Protein AF-A7T471-F1 (afdb_monomer)

Secondary structure (DSSP, 8-state):
-HHHHHHHHHHHHHHHHHHHHHHHHHHHHHHSPPP-SS-THHHHHHHHHHHHHHHHHHHHHHHHHHHHHHHHHHHHHHHHHHHHHHHHH--

Solvent-accessible surface area (backbone atoms only — not comparable to full-atom values): 5154 Å² total; per-residue (Å²): 108,70,71,56,58,51,47,66,62,45,52,60,53,42,53,50,50,43,53,51,33,51,52,52,44,51,54,52,60,74,67,57,72,78,94,63,96,66,86,54,67,66,51,54,54,51,52,51,54,43,51,52,39,52,50,54,34,53,53,43,53,50,53,56,50,52,55,51,48,50,58,50,52,55,52,53,51,52,53,52,52,55,52,53,51,54,54,64,75,74,109

Radius of gyration: 22.64 Å; Cα contacts (8 Å, |Δi|>4): 27; chains: 1; bounding box: 52×17×66 Å

Mean predicted aligned error: 5.72 Å

Foldseek 3Di:
DVVVVVCVVVVVVLVVLLVVLVVVLVVLVVVQDDDDDDPCPVVVVSVVVNVVSVVSNVVSVVVVVVVVVVVVVVVVVVVVVVVVVVVVVVD

Nearest PDB structures (foldseek):
  7yqc-assembly1_B  TM=9.776E-01  e=2.316E-06  Homo sapiens
  5mx5-assembly2_H  TM=9.705E-01  e=1.693E-04  Mus musculus
  1avo-assembly1_B  TM=9.383E-01  e=3.156E-04  Homo sapiens
  5n6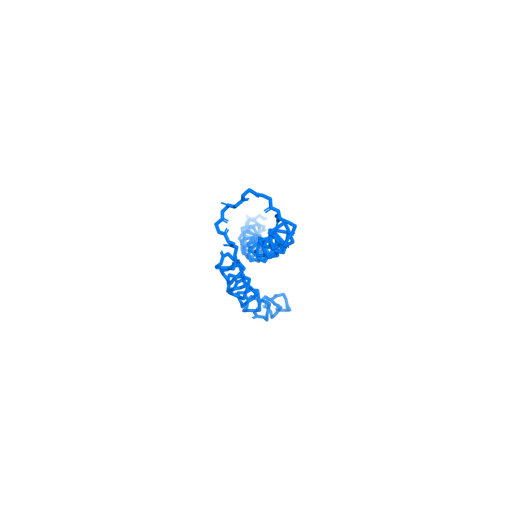x-assembly1_A  TM=7.865E-01  e=8.876E+00  Legionella pneumophila

Organism: Nematostella vectensis (NCBI:txid45351)

Structure (mmCIF, N/CA/C/O backbone):
data_AF-A7T471-F1
#
_entry.id   AF-A7T471-F1
#
loop_
_atom_site.group_PDB
_atom_site.id
_atom_site.type_symbol
_atom_site.label_atom_id
_atom_site.label_alt_id
_atom_site.label_comp_id
_atom_site.label_asym_id
_atom_site.label_entity_id
_atom_site.label_seq_id
_atom_site.pdbx_PDB_ins_code
_atom_site.Cartn_x
_atom_site.Cartn_y
_atom_site.Cartn_z
_atom_site.occupancy
_atom_site.B_iso_or_equiv
_atom_site.auth_seq_id
_atom_site.auth_comp_id
_atom_site.auth_asym_id
_atom_site.auth_atom_id
_atom_site.pdbx_PDB_model_num
ATOM 1 N N . GLN A 1 1 ? -23.955 0.525 14.821 1.00 71.81 1 GLN A N 1
ATOM 2 C CA . GLN A 1 1 ? -24.057 -0.460 13.733 1.00 71.81 1 GLN A CA 1
ATOM 3 C C . GLN A 1 1 ? -23.375 0.053 12.469 1.00 71.81 1 GLN A C 1
ATOM 5 O O . GLN A 1 1 ? -22.235 -0.321 12.263 1.00 71.81 1 GLN A O 1
ATOM 10 N N . PHE A 1 2 ? -23.940 1.048 11.778 1.00 91.69 2 PHE A N 1
ATOM 11 C CA . PHE A 1 2 ? -23.439 1.606 10.506 1.00 91.69 2 PHE A CA 1
ATOM 12 C C . PHE A 1 2 ? -21.911 1.762 10.341 1.00 91.69 2 PHE A C 1
ATOM 14 O O . PHE A 1 2 ? -21.335 1.294 9.366 1.00 91.69 2 PHE A O 1
ATOM 21 N N . VAL A 1 3 ? -21.222 2.399 11.299 1.00 88.81 3 VAL A N 1
ATOM 22 C CA . VAL A 1 3 ? -19.766 2.624 11.192 1.00 88.81 3 VAL A CA 1
ATOM 23 C C . VAL A 1 3 ? -18.970 1.313 11.233 1.00 88.81 3 VAL A C 1
ATOM 25 O O . VAL A 1 3 ? -17.942 1.207 10.574 1.00 88.81 3 VAL A O 1
ATOM 28 N N . GLN A 1 4 ? -19.432 0.308 11.985 1.00 90.44 4 GLN A N 1
ATOM 29 C CA . GLN A 1 4 ? -18.778 -1.004 12.000 1.00 90.44 4 GLN A CA 1
ATOM 30 C C . GLN A 1 4 ? -18.957 -1.715 10.660 1.00 90.44 4 GLN A C 1
ATOM 32 O O . GLN A 1 4 ? -17.970 -2.207 10.125 1.00 90.44 4 GLN A O 1
ATOM 37 N N . ASP A 1 5 ? -20.159 -1.657 10.084 1.00 94.81 5 ASP A N 1
ATOM 38 C CA . ASP A 1 5 ? -20.459 -2.271 8.786 1.00 94.81 5 ASP A CA 1
ATOM 39 C C . ASP A 1 5 ? -19.573 -1.664 7.674 1.00 94.81 5 ASP A C 1
ATOM 41 O O . ASP A 1 5 ? -19.001 -2.376 6.848 1.00 94.81 5 ASP A O 1
ATOM 45 N N . ILE A 1 6 ? -19.363 -0.340 7.703 1.00 94.44 6 ILE A N 1
ATOM 46 C CA . ILE A 1 6 ? -18.428 0.346 6.795 1.00 94.44 6 ILE A CA 1
ATOM 47 C C . ILE A 1 6 ? -16.986 -0.116 7.022 1.00 94.44 6 ILE A C 1
ATOM 49 O O . ILE A 1 6 ? -16.265 -0.375 6.059 1.00 94.44 6 ILE A O 1
ATOM 53 N N . ILE A 1 7 ? -16.536 -0.214 8.277 1.00 94.56 7 ILE A N 1
ATOM 54 C CA . ILE A 1 7 ? -15.169 -0.652 8.591 1.00 94.56 7 ILE A CA 1
ATOM 55 C C . ILE A 1 7 ? -14.930 -2.084 8.099 1.00 94.56 7 ILE A C 1
ATOM 57 O O . ILE A 1 7 ? -13.860 -2.367 7.560 1.00 94.56 7 ILE A O 1
ATOM 61 N N . GLU A 1 8 ? -15.902 -2.977 8.271 1.00 95.56 8 GLU A N 1
ATOM 62 C CA . GLU A 1 8 ? -15.827 -4.367 7.811 1.00 95.56 8 GLU A CA 1
ATOM 63 C C . GLU A 1 8 ? -15.768 -4.469 6.284 1.00 95.56 8 GLU A C 1
ATOM 65 O O . GLU A 1 8 ? -15.032 -5.303 5.759 1.00 95.56 8 GLU A O 1
ATOM 70 N N . LEU A 1 9 ? -16.446 -3.567 5.570 1.00 96.38 9 LEU A N 1
ATOM 71 C CA . LEU A 1 9 ? -16.366 -3.472 4.113 1.00 96.38 9 LEU A C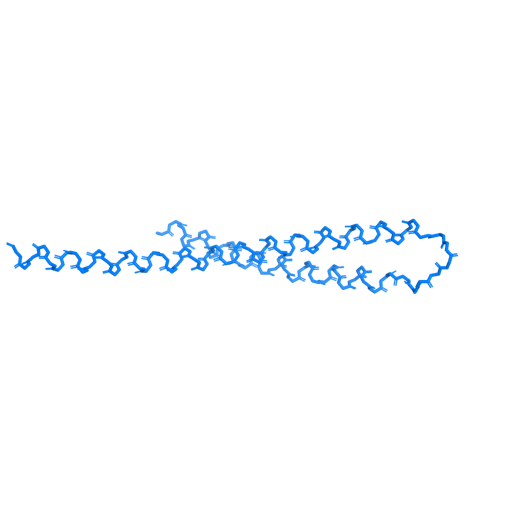A 1
ATOM 72 C C . LEU A 1 9 ? -15.036 -2.875 3.621 1.00 96.38 9 LEU A C 1
ATOM 74 O O . LEU A 1 9 ? -14.469 -3.349 2.633 1.00 96.38 9 LEU A O 1
ATOM 78 N N . LEU A 1 10 ? -14.552 -1.807 4.262 1.00 96.38 10 LEU A N 1
ATOM 79 C CA . LEU A 1 10 ? -13.393 -1.041 3.792 1.00 96.38 10 LEU A CA 1
ATOM 80 C C . LEU A 1 10 ? -12.061 -1.691 4.151 1.00 96.38 10 LEU A C 1
ATOM 82 O O . LEU A 1 10 ? -11.151 -1.699 3.325 1.00 96.38 10 LEU A O 1
ATOM 86 N N . LYS A 1 11 ? -11.929 -2.253 5.357 1.00 96.12 11 LYS A N 1
ATOM 87 C CA . LYS A 1 11 ? -10.671 -2.843 5.830 1.00 96.12 11 LYS A CA 1
ATOM 88 C C . LYS A 1 11 ? -10.061 -3.860 4.847 1.00 96.12 11 LYS A C 1
ATOM 90 O O . LYS A 1 11 ? -8.895 -3.669 4.504 1.00 96.12 11 LYS A O 1
ATOM 95 N N . PRO A 1 12 ? -10.789 -4.879 4.343 1.00 97.62 12 PRO A N 1
ATOM 96 C CA . PRO A 1 12 ? -10.212 -5.823 3.386 1.00 97.62 12 PRO A CA 1
ATOM 97 C C . PRO A 1 12 ? -9.837 -5.150 2.059 1.00 97.62 12 PRO A C 1
ATOM 99 O O . PRO A 1 12 ? -8.803 -5.473 1.486 1.00 97.62 12 PRO A O 1
ATOM 102 N N . LYS A 1 13 ? -10.614 -4.161 1.594 1.00 97.94 13 LYS A N 1
ATOM 103 C CA . LYS A 1 13 ? -10.303 -3.413 0.363 1.00 97.94 13 LYS A CA 1
ATOM 104 C C . LYS A 1 13 ? -9.001 -2.623 0.490 1.00 97.94 13 LYS A C 1
ATOM 106 O O . LYS A 1 13 ? -8.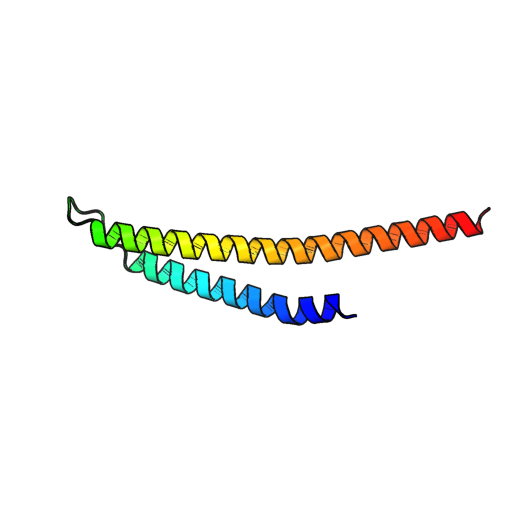208 -2.613 -0.446 1.00 97.94 13 LYS A O 1
ATOM 111 N N . ILE A 1 14 ? -8.770 -1.999 1.645 1.00 97.81 14 ILE A N 1
ATOM 112 C CA . ILE A 1 14 ? -7.534 -1.262 1.932 1.00 97.81 14 ILE A CA 1
ATOM 113 C C . ILE A 1 14 ? -6.342 -2.227 2.003 1.00 97.81 14 ILE A C 1
ATOM 115 O O . ILE A 1 14 ? -5.291 -1.937 1.441 1.00 97.81 14 ILE A O 1
ATOM 119 N N . GLN A 1 15 ? -6.507 -3.398 2.624 1.00 97.31 15 GLN A N 1
ATOM 120 C CA . GLN A 1 15 ? -5.456 -4.424 2.662 1.00 97.31 15 GLN A CA 1
ATOM 121 C C . GLN A 1 15 ? -5.099 -4.921 1.256 1.00 97.31 15 GLN A C 1
ATOM 123 O O . GLN A 1 15 ? -3.925 -4.940 0.896 1.00 97.31 15 GLN A O 1
ATOM 128 N N . THR A 1 16 ? -6.100 -5.222 0.425 1.00 98.19 16 THR A N 1
ATOM 129 C CA . THR A 1 16 ? -5.867 -5.580 -0.978 1.00 98.19 16 THR A CA 1
ATOM 130 C C . THR A 1 16 ? -5.180 -4.450 -1.743 1.00 98.19 16 THR A C 1
ATOM 132 O O . THR A 1 16 ? -4.265 -4.722 -2.511 1.00 98.19 16 THR A O 1
ATOM 135 N N . LEU A 1 17 ? -5.564 -3.185 -1.534 1.00 98.00 17 LEU A N 1
ATOM 136 C CA . LEU A 1 17 ? -4.880 -2.046 -2.153 1.00 98.00 17 LEU A CA 1
ATOM 137 C C . LEU A 1 17 ? -3.389 -2.033 -1.791 1.00 98.00 17 LEU A C 1
ATOM 139 O O . LEU A 1 17 ? -2.559 -1.932 -2.688 1.00 98.00 17 LEU A O 1
ATOM 143 N N . MET A 1 18 ? -3.042 -2.214 -0.515 1.00 97.69 18 MET A N 1
ATOM 144 C CA . MET A 1 18 ? -1.643 -2.266 -0.073 1.00 97.69 18 MET A CA 1
ATOM 145 C C . MET A 1 18 ? -0.870 -3.428 -0.709 1.00 97.69 18 MET A C 1
ATOM 147 O O . MET A 1 18 ? 0.267 -3.249 -1.144 1.00 97.69 18 MET A O 1
ATOM 151 N N . GLU A 1 19 ? -1.474 -4.613 -0.807 1.00 97.69 19 GLU A N 1
ATOM 152 C CA . GLU A 1 19 ? -0.869 -5.762 -1.493 1.00 97.69 19 GLU A CA 1
ATOM 153 C C . GLU A 1 19 ? -0.623 -5.462 -2.978 1.00 97.69 19 GLU A C 1
ATOM 155 O O . GLU A 1 19 ? 0.457 -5.738 -3.502 1.00 97.69 19 GLU A O 1
ATOM 160 N N . LYS A 1 20 ? -1.596 -4.846 -3.662 1.00 98.19 20 LYS A N 1
ATOM 161 C CA . LYS A 1 20 ? -1.462 -4.455 -5.073 1.00 98.19 20 LYS A CA 1
ATOM 162 C C . LYS A 1 20 ? -0.404 -3.371 -5.271 1.00 98.19 20 LYS A C 1
ATOM 164 O O . LYS A 1 20 ? 0.412 -3.512 -6.177 1.00 98.19 20 LYS A O 1
ATOM 169 N N . CYS A 1 21 ? -0.362 -2.349 -4.416 1.00 98.31 21 CYS A N 1
ATOM 170 C CA . CYS A 1 21 ? 0.693 -1.335 -4.433 1.00 98.31 21 CYS A CA 1
ATOM 171 C C . CYS A 1 21 ? 2.072 -1.978 -4.263 1.00 98.31 21 CYS A C 1
ATOM 173 O O . CYS A 1 21 ? 2.978 -1.669 -5.029 1.00 98.31 21 CYS A O 1
ATOM 175 N N . ASN A 1 22 ? 2.226 -2.930 -3.337 1.00 97.88 22 ASN A N 1
ATOM 176 C CA . ASN A 1 22 ? 3.488 -3.648 -3.156 1.00 97.88 22 ASN A CA 1
ATOM 177 C C . ASN A 1 22 ? 3.906 -4.439 -4.400 1.00 97.88 22 ASN A C 1
ATOM 179 O O . ASN A 1 22 ? 5.069 -4.375 -4.795 1.00 97.88 22 ASN A O 1
ATOM 183 N N . LEU A 1 23 ? 2.971 -5.136 -5.050 1.00 98.31 23 LEU A N 1
ATOM 184 C CA . LEU A 1 23 ? 3.250 -5.857 -6.296 1.00 98.31 23 LEU A CA 1
ATOM 185 C C . LEU A 1 23 ? 3.702 -4.915 -7.419 1.00 98.31 23 LEU A C 1
ATOM 187 O O . LEU A 1 23 ? 4.703 -5.192 -8.076 1.00 98.31 23 LEU A O 1
ATOM 191 N N . VAL A 1 24 ? 3.002 -3.795 -7.620 1.00 98.25 24 VAL A N 1
ATOM 192 C CA . VAL A 1 24 ? 3.350 -2.808 -8.657 1.00 98.25 24 VAL A CA 1
ATOM 193 C C . VAL A 1 24 ? 4.689 -2.136 -8.348 1.00 98.25 24 VAL A C 1
ATOM 195 O O . VAL A 1 24 ? 5.529 -2.025 -9.233 1.00 98.25 24 VAL A O 1
ATOM 198 N N . LYS A 1 25 ? 4.926 -1.754 -7.089 1.00 97.44 25 LYS A N 1
ATOM 199 C CA . LYS A 1 25 ? 6.191 -1.180 -6.612 1.00 97.44 25 LYS A CA 1
ATOM 200 C C . LYS A 1 25 ? 7.371 -2.100 -6.927 1.00 97.44 25 LYS A C 1
ATOM 202 O O . LYS A 1 25 ? 8.337 -1.654 -7.537 1.00 97.44 25 LYS A O 1
ATOM 207 N N . MET A 1 26 ? 7.264 -3.385 -6.578 1.00 97.81 26 MET A N 1
ATOM 208 C CA . MET A 1 26 ? 8.293 -4.379 -6.900 1.00 97.81 26 MET A CA 1
ATOM 209 C C . MET A 1 26 ? 8.477 -4.537 -8.412 1.00 97.81 26 MET A C 1
ATOM 211 O O . MET A 1 26 ? 9.606 -4.588 -8.885 1.00 97.81 26 MET A O 1
ATOM 215 N N . TRP A 1 27 ? 7.383 -4.588 -9.177 1.00 98.06 27 TRP A N 1
ATOM 216 C CA . TRP A 1 27 ? 7.449 -4.707 -10.634 1.00 98.06 27 TRP A CA 1
ATOM 217 C C . TRP A 1 27 ? 8.186 -3.526 -11.279 1.00 98.06 27 TRP A C 1
ATOM 219 O O . TRP A 1 27 ? 9.075 -3.753 -12.093 1.00 98.06 27 TRP A O 1
ATOM 229 N N . ILE A 1 28 ? 7.894 -2.287 -10.869 1.00 96.56 28 ILE A N 1
ATOM 230 C CA . ILE A 1 28 ? 8.601 -1.093 -11.359 1.00 96.56 28 ILE A CA 1
ATOM 231 C C . ILE A 1 28 ? 10.078 -1.147 -10.955 1.00 96.56 28 ILE A C 1
ATOM 233 O O . ILE A 1 28 ? 10.945 -0.960 -11.802 1.00 96.56 28 ILE A O 1
ATOM 237 N N . GLN A 1 29 ? 10.380 -1.464 -9.692 1.00 95.44 29 GLN A N 1
ATOM 238 C CA . GLN A 1 29 ? 11.760 -1.555 -9.196 1.00 95.44 29 GLN A CA 1
ATOM 239 C C . GLN A 1 29 ? 12.610 -2.576 -9.961 1.00 95.44 29 GLN A C 1
ATOM 241 O O . GLN A 1 29 ? 13.793 -2.336 -10.176 1.00 95.44 29 GLN A O 1
ATOM 246 N N . LEU A 1 30 ? 12.020 -3.694 -10.395 1.00 95.69 30 LEU A N 1
ATOM 247 C CA . LEU A 1 30 ? 12.709 -4.706 -11.203 1.00 95.69 30 LEU A CA 1
ATOM 248 C C . LEU A 1 30 ? 12.981 -4.254 -12.647 1.00 95.69 30 LEU A C 1
ATOM 250 O O . LEU A 1 30 ? 13.832 -4.843 -13.309 1.00 95.69 30 LEU A O 1
ATOM 254 N N . LEU A 1 31 ? 12.254 -3.249 -13.140 1.00 93.75 31 LEU A N 1
ATOM 255 C CA . LEU A 1 31 ? 12.405 -2.699 -14.489 1.00 93.75 31 LEU A CA 1
ATOM 256 C C . LEU A 1 31 ? 13.340 -1.488 -14.556 1.00 93.75 31 LEU A C 1
ATOM 258 O O . LEU A 1 31 ? 13.713 -1.092 -15.661 1.00 93.75 31 LEU A O 1
ATOM 262 N N . ILE A 1 32 ? 13.707 -0.902 -13.414 1.00 91.38 32 ILE A N 1
ATOM 263 C CA . ILE A 1 32 ? 14.678 0.193 -13.367 1.00 91.38 32 ILE A CA 1
ATOM 264 C C . ILE A 1 32 ? 16.065 -0.382 -13.718 1.00 91.38 32 ILE A C 1
ATOM 266 O O . ILE A 1 32 ? 16.548 -1.284 -13.024 1.00 91.38 32 ILE A O 1
ATOM 270 N N . PRO A 1 33 ? 16.710 0.088 -14.804 1.00 89.56 33 PRO A N 1
ATOM 271 C CA . PRO A 1 33 ? 18.016 -0.405 -15.223 1.00 89.56 33 PRO A CA 1
ATOM 272 C C . PRO A 1 33 ? 19.117 0.020 -14.242 1.00 89.56 33 PRO A C 1
ATOM 274 O O . PRO A 1 33 ? 18.936 0.896 -13.394 1.00 89.56 33 PRO A O 1
ATOM 277 N N . ARG A 1 34 ? 20.299 -0.595 -14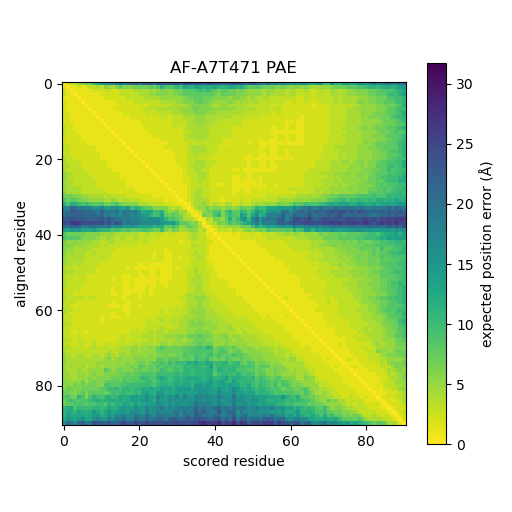.364 1.00 80.69 34 ARG A N 1
ATOM 278 C CA . ARG A 1 34 ? 21.490 -0.092 -13.663 1.00 80.69 34 ARG A CA 1
ATOM 279 C C . ARG A 1 34 ? 21.810 1.315 -14.169 1.00 80.69 34 ARG A C 1
ATOM 281 O O . ARG A 1 34 ? 21.524 1.631 -15.317 1.00 80.69 34 ARG A O 1
ATOM 288 N N . ILE A 1 35 ? 22.398 2.135 -13.302 1.00 76.50 35 ILE A N 1
ATOM 289 C CA . ILE A 1 35 ? 22.754 3.518 -13.630 1.00 76.50 35 ILE A CA 1
ATOM 290 C C . ILE A 1 35 ? 23.721 3.514 -14.818 1.00 76.50 35 ILE A C 1
ATOM 292 O O . ILE A 1 35 ? 24.806 2.938 -14.729 1.00 76.50 35 ILE A O 1
ATOM 296 N N . GLU A 1 36 ? 23.312 4.157 -15.906 1.00 77.56 36 GLU A N 1
ATOM 297 C CA . GLU A 1 36 ? 24.113 4.386 -17.106 1.00 77.56 36 GLU A CA 1
ATOM 298 C C . GLU A 1 36 ? 24.258 5.901 -17.331 1.00 77.56 36 GLU A C 1
ATOM 300 O O . GLU A 1 36 ? 23.394 6.696 -16.944 1.00 77.56 36 GLU A O 1
ATOM 305 N N . ASP A 1 37 ? 25.379 6.323 -17.922 1.00 77.25 37 ASP A N 1
ATOM 306 C CA . ASP A 1 37 ? 25.620 7.734 -18.227 1.00 77.25 37 ASP A CA 1
ATOM 307 C C . ASP A 1 37 ? 24.782 8.164 -19.444 1.00 77.25 37 ASP A C 1
ATOM 309 O O . ASP A 1 37 ? 25.133 7.908 -20.597 1.00 77.25 37 ASP A O 1
ATOM 313 N N . GLY A 1 38 ? 23.674 8.860 -19.176 1.00 80.31 38 GLY A N 1
ATOM 314 C CA . GLY A 1 38 ? 22.791 9.455 -20.185 1.00 80.31 38 GLY A CA 1
ATOM 315 C C . GLY A 1 38 ? 21.538 8.623 -20.494 1.00 80.31 38 GLY A C 1
ATOM 316 O O . GLY A 1 38 ? 21.395 7.492 -20.063 1.00 80.31 38 GLY A O 1
ATOM 317 N N . ASN A 1 39 ? 20.588 9.203 -21.239 1.00 78.12 39 ASN A N 1
ATOM 318 C CA . ASN A 1 39 ? 19.300 8.574 -21.597 1.00 78.12 39 ASN A CA 1
ATOM 319 C C . ASN A 1 39 ? 18.385 8.182 -20.405 1.00 78.12 39 ASN A C 1
ATOM 321 O O . ASN A 1 39 ? 17.594 7.244 -20.478 1.00 78.12 39 ASN A O 1
ATOM 325 N N . ASN A 1 40 ? 18.428 8.962 -19.320 1.00 88.31 40 ASN A N 1
ATOM 326 C CA . ASN A 1 40 ? 17.696 8.686 -18.072 1.00 88.31 40 ASN A CA 1
ATOM 327 C C . ASN A 1 40 ? 16.224 9.131 -18.075 1.00 88.31 40 ASN A C 1
ATOM 329 O O . ASN A 1 40 ? 15.552 9.015 -17.055 1.00 88.31 40 ASN A O 1
ATOM 333 N N . PHE A 1 41 ? 15.696 9.637 -19.194 1.00 92.44 41 PHE A N 1
ATOM 334 C CA . PHE A 1 41 ? 14.311 10.125 -19.245 1.00 92.44 41 PHE A CA 1
ATOM 335 C C . PHE A 1 41 ? 13.299 9.012 -18.939 1.00 92.44 41 PHE A C 1
ATOM 337 O O . PHE A 1 41 ? 12.369 9.201 -18.161 1.00 92.44 41 PHE A O 1
ATOM 344 N N . GLY A 1 42 ? 13.498 7.819 -19.510 1.00 91.69 42 GLY A N 1
ATOM 345 C CA . GLY A 1 42 ? 12.648 6.666 -19.203 1.00 91.69 42 GLY A CA 1
ATOM 346 C C . GLY A 1 42 ? 12.710 6.277 -17.723 1.00 91.69 42 GLY A C 1
ATOM 347 O O . GLY A 1 42 ? 11.683 5.948 -17.134 1.00 91.69 42 GLY A O 1
ATOM 348 N N . VAL A 1 43 ? 13.894 6.394 -17.112 1.00 93.19 43 VAL A N 1
ATOM 349 C CA . VAL A 1 43 ? 14.116 6.115 -15.688 1.00 93.19 43 VAL A CA 1
ATOM 350 C C . VAL A 1 43 ? 13.387 7.133 -14.811 1.00 93.19 43 VAL A C 1
ATOM 352 O O . VAL A 1 43 ? 12.677 6.725 -13.900 1.00 93.19 43 VAL A O 1
ATOM 355 N N . SER A 1 44 ? 13.443 8.434 -15.123 1.00 93.25 44 SER A N 1
ATOM 356 C CA . SER A 1 44 ? 12.734 9.448 -14.326 1.00 93.25 44 SER A CA 1
ATOM 357 C C . SER A 1 44 ? 11.215 9.253 -14.332 1.00 93.25 44 SER A C 1
ATOM 359 O O . SER A 1 44 ? 10.564 9.462 -13.314 1.00 93.25 44 SER A O 1
ATOM 361 N N . ILE A 1 45 ? 10.642 8.795 -15.452 1.00 95.25 45 ILE A N 1
ATOM 362 C CA . ILE A 1 45 ? 9.210 8.457 -15.525 1.00 95.25 45 ILE A CA 1
ATOM 363 C C . ILE A 1 45 ? 8.886 7.226 -14.662 1.00 95.25 45 ILE A C 1
ATOM 365 O O . ILE A 1 45 ? 7.855 7.192 -13.988 1.00 95.25 45 ILE A O 1
ATOM 369 N N . GLN A 1 46 ? 9.759 6.213 -14.649 1.00 96.06 46 GLN A N 1
ATOM 370 C CA . GLN A 1 46 ? 9.606 5.048 -13.768 1.00 96.06 46 GLN A CA 1
ATOM 371 C C . GLN A 1 46 ? 9.703 5.440 -12.286 1.00 96.06 46 GLN A C 1
ATOM 373 O O . GLN A 1 46 ? 8.913 4.955 -11.477 1.00 96.06 46 GLN A O 1
ATOM 378 N N . GLU A 1 47 ? 10.634 6.325 -11.928 1.00 95.06 47 GLU A N 1
ATOM 379 C CA . GLU A 1 47 ? 10.800 6.843 -10.566 1.00 95.06 47 GLU A CA 1
ATOM 380 C C . GLU A 1 47 ? 9.593 7.672 -10.109 1.00 95.06 47 GLU A C 1
ATOM 382 O O . GLU A 1 47 ? 9.133 7.515 -8.977 1.00 95.06 47 GLU A O 1
ATOM 387 N N . GLU A 1 48 ? 9.027 8.501 -10.990 1.00 97.25 48 GLU A N 1
ATOM 388 C CA . GLU A 1 48 ? 7.800 9.252 -10.709 1.00 97.25 48 GLU A CA 1
ATOM 389 C C . GLU A 1 48 ? 6.615 8.307 -10.453 1.00 97.25 48 GLU A C 1
ATOM 391 O O . GLU A 1 48 ? 5.918 8.435 -9.443 1.00 97.25 48 GLU A O 1
ATOM 396 N N . ALA A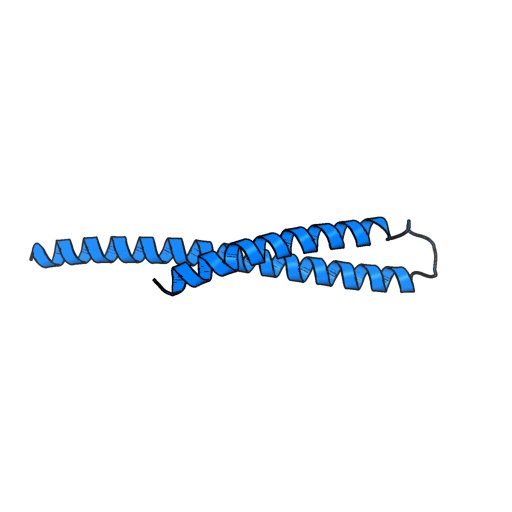 1 49 ? 6.433 7.293 -11.305 1.00 97.69 49 ALA A N 1
ATOM 397 C CA . ALA A 1 49 ? 5.401 6.278 -11.108 1.00 97.69 49 ALA A CA 1
ATOM 398 C C . ALA A 1 49 ? 5.607 5.486 -9.803 1.00 97.69 49 ALA A C 1
ATOM 400 O O . ALA A 1 49 ? 4.646 5.203 -9.085 1.00 97.69 49 ALA A O 1
ATOM 401 N N . LEU A 1 50 ? 6.855 5.146 -9.468 1.00 98.00 50 LEU A N 1
ATOM 402 C CA . LEU A 1 50 ? 7.205 4.465 -8.222 1.00 98.00 50 LEU A CA 1
ATOM 403 C C . LEU A 1 50 ? 6.845 5.314 -6.993 1.00 98.00 50 LEU A C 1
ATOM 405 O O . LEU A 1 50 ? 6.257 4.791 -6.043 1.00 98.00 50 LEU A O 1
ATOM 409 N N . SER A 1 51 ? 7.169 6.608 -7.030 1.00 98.12 51 SER A N 1
ATOM 410 C CA . SER A 1 51 ? 6.841 7.578 -5.979 1.00 98.12 51 SER A CA 1
ATOM 411 C C . SER A 1 51 ? 5.331 7.675 -5.754 1.00 98.12 51 SER A C 1
ATOM 413 O O . SER A 1 51 ? 4.856 7.619 -4.617 1.00 98.12 51 SER A O 1
ATOM 415 N N . GLU A 1 52 ? 4.550 7.716 -6.832 1.00 98.44 52 GLU A N 1
ATOM 416 C CA . GLU A 1 52 ? 3.092 7.779 -6.738 1.00 98.44 52 GLU A CA 1
ATOM 417 C C . GLU A 1 52 ? 2.495 6.503 -6.119 1.00 98.44 52 GLU A C 1
ATOM 419 O O . GLU A 1 52 ? 1.628 6.570 -5.244 1.00 98.44 52 GLU A O 1
ATOM 424 N N . VAL A 1 53 ? 3.008 5.324 -6.486 1.00 98.25 53 VAL A N 1
ATOM 425 C CA . VAL A 1 53 ? 2.587 4.052 -5.871 1.00 98.25 53 VAL A CA 1
ATOM 426 C C . VAL A 1 53 ? 2.917 4.021 -4.373 1.00 98.25 53 VAL A C 1
ATOM 428 O O . VAL A 1 53 ? 2.091 3.567 -3.577 1.00 98.25 53 VAL A O 1
ATOM 431 N N . GLN A 1 54 ? 4.090 4.524 -3.974 1.00 98.12 54 GLN A N 1
ATOM 432 C CA . GLN A 1 54 ? 4.485 4.637 -2.565 1.00 98.12 54 GLN A CA 1
ATOM 433 C C . GLN A 1 54 ? 3.590 5.612 -1.790 1.00 98.12 54 GLN A C 1
ATOM 435 O O . GLN A 1 54 ? 3.206 5.322 -0.654 1.00 98.12 54 GLN A O 1
ATOM 440 N N . ARG A 1 55 ? 3.212 6.741 -2.403 1.00 98.44 55 ARG A N 1
ATOM 441 C CA . ARG A 1 55 ? 2.278 7.708 -1.811 1.00 98.44 55 ARG A CA 1
ATOM 442 C C . ARG A 1 55 ? 0.927 7.056 -1.519 1.00 98.44 55 ARG A C 1
ATOM 444 O O . ARG A 1 55 ? 0.441 7.138 -0.392 1.00 98.44 55 ARG A O 1
ATOM 451 N N . ILE A 1 56 ? 0.360 6.353 -2.501 1.00 97.94 56 ILE A N 1
ATOM 452 C CA . ILE A 1 56 ? -0.927 5.653 -2.362 1.00 97.94 56 ILE A CA 1
ATOM 453 C C . ILE A 1 56 ? -0.856 4.579 -1.265 1.00 97.94 56 ILE A C 1
ATOM 455 O O . ILE A 1 56 ? -1.775 4.457 -0.454 1.00 97.94 56 ILE A O 1
ATOM 459 N N . GLU A 1 57 ? 0.238 3.817 -1.198 1.00 97.56 57 GLU A N 1
ATOM 460 C CA . GLU A 1 57 ? 0.453 2.826 -0.138 1.00 97.56 57 GLU A CA 1
ATOM 461 C C . GLU A 1 57 ? 0.485 3.472 1.261 1.00 97.56 57 GLU A C 1
ATOM 463 O O . GLU A 1 57 ? -0.142 2.964 2.196 1.00 97.56 57 GLU A O 1
ATOM 468 N N . GLY A 1 58 ? 1.171 4.611 1.409 1.00 97.50 58 GLY A N 1
ATOM 469 C CA . GLY A 1 58 ? 1.237 5.363 2.666 1.00 97.50 58 GLY A CA 1
ATOM 470 C C . GLY A 1 58 ? -0.118 5.926 3.109 1.00 97.50 58 GLY A C 1
ATOM 471 O O . GLY A 1 58 ? -0.472 5.873 4.293 1.00 97.50 58 GLY A O 1
ATOM 472 N N . GLU A 1 59 ? -0.924 6.407 2.164 1.00 97.56 59 GLU A N 1
ATOM 473 C CA . GLU A 1 59 ? -2.297 6.854 2.429 1.00 97.56 59 GLU A CA 1
ATOM 474 C C . GLU A 1 59 ? -3.194 5.688 2.861 1.00 97.56 59 GLU A C 1
ATOM 476 O O . GLU A 1 59 ? -3.922 5.795 3.852 1.00 97.56 59 GLU A O 1
ATOM 481 N N . ALA A 1 60 ? -3.075 4.534 2.197 1.00 96.81 60 ALA A N 1
ATOM 482 C CA . ALA A 1 60 ? -3.786 3.314 2.569 1.00 96.81 60 ALA A CA 1
ATOM 483 C C . ALA A 1 60 ? -3.456 2.870 4.007 1.00 96.81 60 ALA A C 1
ATOM 485 O O . ALA A 1 60 ? -4.363 2.577 4.795 1.00 96.81 60 ALA A O 1
ATOM 486 N N . ALA A 1 61 ? -2.175 2.889 4.387 1.00 95.62 61 ALA A N 1
ATOM 487 C CA . ALA A 1 61 ? -1.745 2.597 5.754 1.00 95.62 61 ALA A CA 1
ATOM 488 C C . ALA A 1 61 ? -2.331 3.594 6.771 1.00 95.62 61 ALA A C 1
ATOM 490 O O . ALA A 1 61 ? -2.790 3.200 7.847 1.00 95.62 61 ALA A O 1
ATOM 491 N N . THR A 1 62 ? -2.390 4.877 6.407 1.00 97.19 62 THR A N 1
ATOM 492 C CA . THR A 1 62 ? -2.987 5.927 7.244 1.00 97.19 62 THR A CA 1
ATOM 493 C C . THR A 1 62 ? -4.478 5.678 7.494 1.00 97.19 62 THR A C 1
ATOM 495 O O . THR A 1 62 ? -4.946 5.859 8.621 1.00 97.19 62 THR A O 1
ATOM 498 N N . PHE A 1 63 ? -5.233 5.194 6.502 1.00 95.31 63 PHE A N 1
ATOM 499 C CA . PHE A 1 63 ? -6.641 4.830 6.707 1.00 95.31 63 PHE A CA 1
ATOM 500 C C . PHE A 1 63 ? -6.817 3.681 7.709 1.00 95.31 63 PHE A C 1
ATOM 502 O O . PHE A 1 63 ? -7.719 3.731 8.551 1.00 95.31 63 PHE A O 1
ATOM 509 N N . LEU A 1 64 ? -5.950 2.662 7.678 1.00 93.94 64 LEU A N 1
ATOM 510 C CA . LEU A 1 64 ? -5.995 1.571 8.662 1.00 93.94 64 LEU A CA 1
ATOM 511 C C . LEU A 1 64 ? -5.728 2.070 10.086 1.00 93.94 64 LEU A C 1
ATOM 513 O O . LEU A 1 64 ? -6.413 1.655 11.027 1.00 93.94 64 LEU A O 1
ATOM 517 N N . ASP A 1 65 ? -4.775 2.985 10.245 1.00 95.38 65 ASP A N 1
ATOM 518 C CA . ASP A 1 65 ? -4.473 3.589 11.538 1.00 95.38 65 ASP A CA 1
ATOM 519 C C . ASP A 1 65 ? -5.645 4.440 12.062 1.00 95.38 65 ASP A C 1
ATOM 521 O O . ASP A 1 65 ? -6.048 4.312 13.221 1.00 95.38 65 ASP A O 1
ATOM 525 N N . GLN A 1 66 ? -6.297 5.226 11.201 1.00 94.62 66 GLN A N 1
ATOM 526 C CA . GLN A 1 66 ? -7.501 5.982 11.570 1.00 94.62 66 GLN A CA 1
ATOM 527 C C . GLN A 1 66 ? -8.641 5.070 12.062 1.00 94.62 66 GLN A C 1
ATOM 529 O O . GLN A 1 66 ? -9.284 5.373 13.074 1.00 94.62 66 GLN A O 1
ATOM 534 N N . ILE A 1 67 ? -8.856 3.917 11.416 1.00 93.81 67 ILE A N 1
ATOM 535 C CA . ILE A 1 67 ? -9.825 2.904 11.869 1.00 93.81 67 ILE A CA 1
ATOM 536 C C . ILE A 1 67 ? -9.464 2.392 13.274 1.00 93.81 67 ILE A C 1
ATOM 538 O O . ILE A 1 67 ? -10.342 2.245 14.136 1.00 93.81 67 ILE A O 1
ATOM 542 N N . ALA A 1 68 ? -8.182 2.125 13.534 1.00 91.81 68 ALA A N 1
ATOM 543 C CA . ALA A 1 68 ? -7.712 1.671 14.841 1.00 91.81 68 ALA A CA 1
ATOM 544 C C . ALA A 1 68 ? -7.915 2.742 15.928 1.00 91.81 68 ALA A C 1
ATOM 546 O O . ALA A 1 68 ? 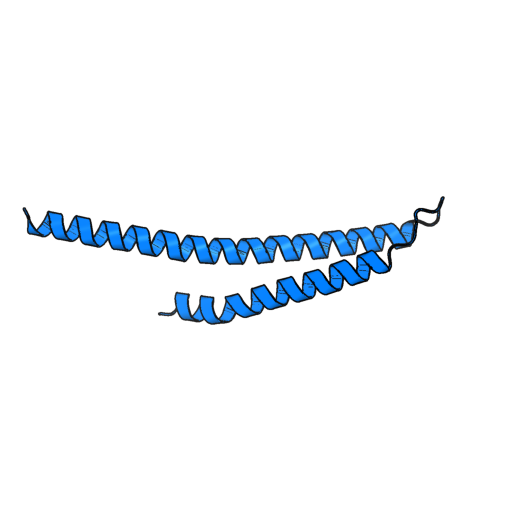-8.431 2.435 17.013 1.00 91.81 68 ALA A O 1
ATOM 547 N N . ARG A 1 69 ? -7.593 4.008 15.624 1.00 93.19 69 ARG A N 1
ATOM 548 C CA . ARG A 1 69 ? -7.813 5.153 16.522 1.00 93.19 69 ARG A CA 1
ATOM 549 C C . ARG A 1 69 ? -9.286 5.318 16.876 1.00 93.19 69 ARG A C 1
ATOM 551 O O . ARG A 1 69 ? -9.596 5.447 18.061 1.00 93.19 69 ARG A O 1
ATOM 558 N N . TYR A 1 70 ? -10.194 5.233 15.900 1.00 91.38 70 TYR A N 1
ATOM 559 C CA . TYR A 1 70 ? -11.638 5.284 16.150 1.00 91.38 70 TYR A CA 1
ATOM 560 C C . TYR A 1 70 ? -12.066 4.227 17.180 1.00 91.38 70 TYR A C 1
ATOM 562 O O . TYR A 1 70 ? -12.663 4.561 18.205 1.00 91.38 70 TYR A O 1
ATOM 570 N N . ARG A 1 71 ? -11.667 2.960 16.985 1.00 86.56 71 ARG A N 1
ATOM 571 C CA . ARG A 1 71 ? -11.979 1.870 17.931 1.00 86.56 71 ARG A CA 1
ATOM 572 C C . ARG A 1 71 ? -11.386 2.104 19.326 1.00 86.56 71 ARG A C 1
ATOM 574 O O . ARG A 1 71 ? -11.977 1.689 20.324 1.00 86.56 71 ARG A O 1
ATOM 581 N N . CYS A 1 72 ? -10.210 2.720 19.430 1.00 91.00 72 CYS A N 1
ATOM 582 C CA . CYS A 1 72 ? -9.609 3.075 20.718 1.00 91.00 72 CYS A CA 1
ATOM 583 C C . CYS A 1 72 ? -10.409 4.175 21.433 1.00 91.00 72 CYS A C 1
ATOM 585 O O . CYS A 1 72 ? -10.810 4.000 22.586 1.00 91.00 72 CYS A O 1
ATOM 587 N N . LEU A 1 73 ? -10.716 5.266 20.728 1.00 92.12 73 LEU A N 1
ATOM 588 C CA . LEU A 1 73 ? -11.466 6.402 21.264 1.00 92.12 73 LEU A CA 1
ATOM 589 C C . LEU A 1 73 ? -12.872 5.997 21.713 1.00 92.12 73 LEU A C 1
ATOM 591 O O . LEU A 1 73 ? -13.261 6.319 22.837 1.00 92.12 73 LEU A O 1
ATOM 595 N N . SER A 1 74 ? -13.607 5.229 20.900 1.00 88.81 74 SER A N 1
ATOM 596 C CA . SER A 1 74 ? -14.943 4.741 21.268 1.00 88.81 74 SER A CA 1
ATOM 597 C C . SER A 1 74 ? -14.921 3.918 22.560 1.00 88.81 74 SER A C 1
ATOM 599 O O . SER A 1 74 ? 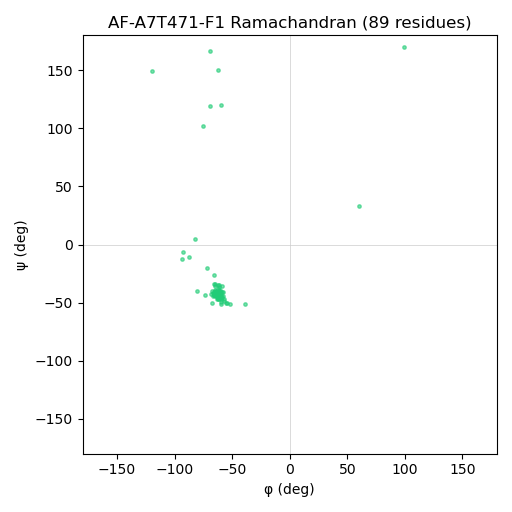-15.781 4.102 23.420 1.00 88.81 74 SER A O 1
ATOM 601 N N . ARG A 1 75 ? -13.910 3.054 22.746 1.00 89.50 75 ARG A N 1
ATOM 602 C CA . ARG A 1 75 ? -13.742 2.278 23.988 1.00 89.50 75 ARG A CA 1
ATOM 603 C C . ARG A 1 75 ? -13.459 3.176 25.191 1.00 89.50 75 ARG A C 1
ATOM 605 O O . ARG A 1 75 ? -14.039 2.971 26.255 1.00 89.50 75 ARG A O 1
ATOM 61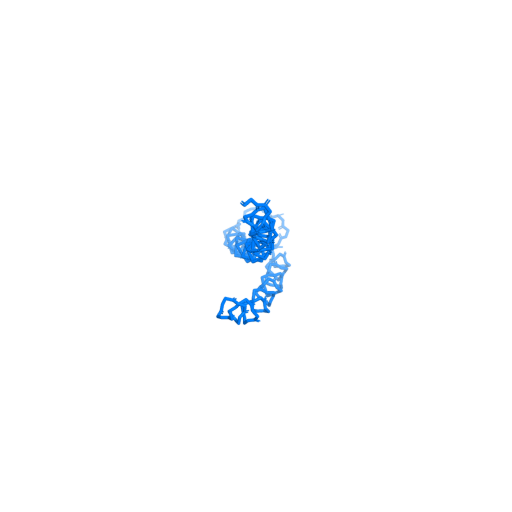2 N N . THR A 1 76 ? -12.591 4.171 25.033 1.00 92.94 76 THR A N 1
ATOM 613 C CA . THR A 1 76 ? -12.252 5.117 26.106 1.00 92.94 76 THR A CA 1
ATOM 614 C C . THR A 1 76 ? -13.457 5.956 26.530 1.00 92.94 7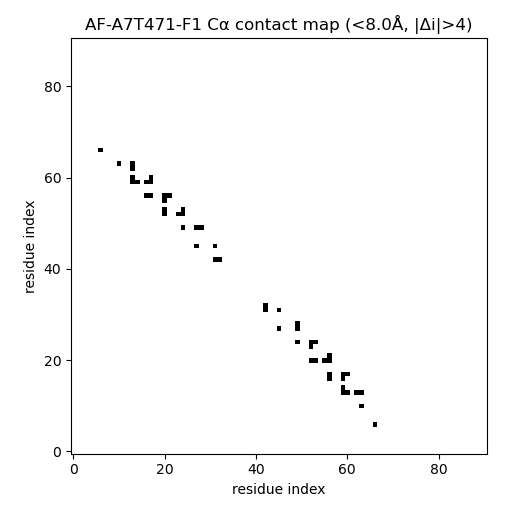6 THR A C 1
ATOM 616 O O . THR A 1 76 ? -13.697 6.119 27.726 1.00 92.94 76 THR A O 1
ATOM 619 N N . LEU A 1 77 ? -14.251 6.447 25.574 1.00 91.50 77 LEU A N 1
ATOM 620 C CA . LEU A 1 77 ? -15.465 7.215 25.859 1.00 91.50 77 LEU A CA 1
ATOM 621 C C . LEU A 1 77 ? -16.524 6.371 26.576 1.00 91.50 77 LEU A C 1
ATOM 623 O O . LEU A 1 77 ? -17.110 6.837 27.553 1.00 91.50 77 LEU A O 1
ATOM 627 N N . LEU A 1 78 ? -16.718 5.114 26.158 1.00 90.62 78 LEU A N 1
ATOM 628 C CA . LEU A 1 78 ? -17.637 4.193 26.828 1.00 90.62 78 LEU A CA 1
ATOM 629 C C . LEU A 1 78 ? -17.238 3.966 28.295 1.00 90.62 78 LEU A C 1
ATOM 631 O O . LEU A 1 78 ? -18.080 4.080 29.182 1.00 90.62 78 LEU A O 1
ATOM 635 N N . LYS A 1 79 ? -15.947 3.715 28.562 1.00 92.19 79 LYS A N 1
ATOM 636 C CA . LYS A 1 79 ? -15.425 3.557 29.930 1.00 92.19 79 LYS A CA 1
ATOM 637 C C . LYS A 1 79 ? -15.712 4.786 30.793 1.00 92.19 79 LYS A C 1
ATOM 639 O O . LYS A 1 79 ? -16.237 4.644 31.893 1.00 92.19 79 LYS A O 1
ATOM 644 N N . LYS A 1 80 ? -15.414 5.987 30.284 1.00 91.94 80 LYS A N 1
ATOM 645 C CA . LYS A 1 80 ? -15.693 7.246 30.994 1.00 91.94 80 LYS A CA 1
ATOM 646 C C . LYS A 1 80 ? -17.187 7.421 31.278 1.00 91.94 80 LYS A C 1
ATOM 648 O O . LYS A 1 80 ? -17.546 7.786 32.389 1.00 91.94 80 LYS A O 1
ATOM 653 N N . SER A 1 81 ? -18.053 7.106 30.312 1.00 90.12 81 SER A N 1
ATOM 654 C CA . SER A 1 81 ? -19.509 7.199 30.483 1.00 90.12 81 SER A CA 1
ATOM 655 C C . SER A 1 81 ? -20.031 6.280 31.592 1.00 90.12 81 SER A C 1
ATOM 657 O O . SER A 1 81 ? -20.838 6.717 32.409 1.00 90.12 81 SER A O 1
ATOM 659 N N . ILE A 1 82 ? -19.544 5.036 31.663 1.00 91.56 82 ILE A N 1
ATOM 660 C CA . ILE A 1 82 ? -19.916 4.082 32.722 1.00 91.56 82 ILE A CA 1
ATOM 661 C C . ILE A 1 82 ? -19.490 4.608 34.095 1.00 91.56 82 ILE A C 1
ATOM 663 O O . ILE A 1 82 ? -20.291 4.600 35.027 1.00 91.56 82 ILE A O 1
ATOM 667 N N . ILE A 1 83 ? -18.256 5.109 34.200 1.00 91.56 83 ILE A N 1
ATOM 668 C CA . ILE A 1 83 ? -17.724 5.683 35.440 1.00 91.56 83 ILE A CA 1
ATOM 669 C C . ILE A 1 83 ? -18.586 6.871 35.886 1.00 91.56 83 ILE A C 1
ATOM 671 O O . ILE A 1 83 ? -19.067 6.883 37.014 1.00 91.56 83 ILE A O 1
ATOM 675 N N . CYS A 1 84 ? -18.850 7.837 35.001 1.00 89.25 84 CYS A N 1
ATOM 676 C CA . CYS A 1 84 ? -19.676 9.003 35.326 1.00 89.25 84 CYS A CA 1
ATOM 677 C C . CYS A 1 84 ? -21.097 8.618 35.756 1.00 89.25 84 CYS A C 1
ATOM 679 O O . CYS A 1 84 ? -21.607 9.186 36.716 1.00 89.25 84 CYS A O 1
ATOM 681 N N . LYS A 1 85 ? -21.722 7.634 35.091 1.00 88.44 85 LYS A N 1
ATOM 682 C CA . LYS A 1 85 ? -23.034 7.119 35.509 1.00 88.44 85 LYS A CA 1
ATOM 683 C C . LYS A 1 85 ? -22.981 6.537 36.916 1.00 88.44 85 LYS A C 1
ATOM 685 O O . LYS A 1 85 ? -23.857 6.841 37.710 1.00 88.44 85 LYS A O 1
ATOM 690 N N . HIS A 1 86 ? -21.960 5.742 37.232 1.00 87.38 86 HIS A N 1
ATOM 691 C CA . HIS A 1 86 ? -21.803 5.173 38.569 1.00 87.38 86 HIS A CA 1
ATOM 692 C C . HIS A 1 86 ? -21.690 6.262 39.643 1.00 87.38 86 HIS A C 1
ATOM 694 O O . HIS A 1 86 ? -22.417 6.203 40.627 1.00 87.38 86 HIS A O 1
ATOM 700 N N . TYR A 1 87 ? -20.870 7.294 39.415 1.00 86.31 87 TYR A N 1
ATOM 701 C CA . TYR A 1 87 ? -20.793 8.442 40.324 1.00 86.31 87 TYR A CA 1
ATOM 702 C C . TYR A 1 87 ? -22.132 9.183 40.452 1.00 86.31 87 TYR A C 1
ATOM 704 O O . TYR A 1 87 ? -22.496 9.555 41.556 1.00 86.31 87 TYR A O 1
ATOM 712 N N . MET A 1 88 ? -22.895 9.348 39.367 1.00 84.50 88 MET A N 1
ATOM 713 C CA . MET A 1 88 ? -24.207 10.014 39.405 1.00 84.50 88 MET A CA 1
ATOM 714 C C . MET A 1 88 ? -25.265 9.247 40.216 1.00 84.50 88 MET A C 1
ATOM 716 O O . MET A 1 88 ? -26.197 9.865 40.699 1.00 84.50 88 MET A O 1
ATOM 720 N N . TYR A 1 89 ? -25.150 7.921 40.356 1.00 82.69 89 TYR A N 1
ATOM 721 C CA . TYR A 1 89 ? -26.041 7.122 41.215 1.00 82.69 89 TYR A CA 1
ATOM 722 C C . TYR A 1 89 ? -25.570 7.040 42.676 1.00 82.69 89 TYR A C 1
ATOM 724 O O . TYR A 1 89 ? -26.299 6.519 43.516 1.00 82.69 89 TYR A O 1
ATOM 732 N N . LEU A 1 90 ? -24.344 7.487 42.971 1.00 78.00 90 LEU A N 1
ATOM 733 C CA . LEU A 1 90 ? -23.769 7.504 44.320 1.00 78.00 90 LEU A CA 1
ATOM 734 C C . LEU A 1 90 ? -23.988 8.837 45.059 1.00 78.00 90 LEU A C 1
ATOM 736 O O . LEU A 1 90 ? -23.658 8.918 46.241 1.00 78.00 90 LEU A O 1
ATOM 740 N N . PHE A 1 91 ? -24.536 9.850 44.385 1.00 65.25 91 PHE A N 1
ATOM 741 C CA . PHE A 1 91 ? -24.930 11.151 44.935 1.00 65.25 91 PHE A CA 1
ATOM 742 C C . PHE A 1 91 ? -26.412 11.400 44.654 1.00 65.25 91 PHE A C 1
ATOM 744 O O . PHE A 1 91 ? -27.047 12.082 45.487 1.00 65.25 91 PHE A O 1
#

pLDDT: mean 92.44, std 6.62, range [65.25, 98.44]

Sequence (91 aa):
QFVQDIIELLKPKIQTLMEKCNLVKMWIQLLIPRIEDGNNFGVSIQEEALSEVQRIEGEAATFLDQIARYRCLSRTLLKKSIICKHYMYLF

InterPro domains:
  IPR003186 Proteasome activator PA28, C-terminal domain [PF02252] (3-80)
  IPR009077 Proteasome activator PA28 [PTHR10660] (2-82)
  IPR036252 Proteasome activator superfamily [SSF47216] (2-73)
  IPR036997 Proteasome activator PA28, C-terminal domain superfamily [G3DSA:1.20.120.180] (1-90)